Protein AF-A0A934YLB7-F1 (afdb_monomer_lite)

Structure (mmCIF, N/CA/C/O backbone):
data_AF-A0A934YLB7-F1
#
_entry.id   AF-A0A934YLB7-F1
#
loop_
_atom_site.group_PDB
_atom_site.id
_atom_site.type_symbol
_atom_site.label_atom_id
_atom_site.label_alt_id
_atom_site.label_comp_id
_atom_site.label_asym_id
_atom_site.label_entity_id
_atom_site.label_seq_id
_atom_site.pdbx_PDB_ins_code
_atom_site.Cartn_x
_atom_site.Cartn_y
_atom_site.Cartn_z
_atom_site.occupancy
_atom_site.B_iso_or_equiv
_atom_site.auth_seq_id
_atom_site.auth_comp_id
_atom_site.auth_asym_id
_atom_site.auth_atom_id
_atom_site.pdbx_PDB_model_num
ATOM 1 N N . MET A 1 1 ? 38.678 9.903 -62.972 1.00 43.53 1 MET A N 1
ATOM 2 C CA . MET A 1 1 ? 38.682 8.918 -61.870 1.00 43.53 1 MET A CA 1
ATOM 3 C C . MET A 1 1 ? 38.816 9.686 -60.566 1.00 43.53 1 MET A C 1
ATOM 5 O O . MET A 1 1 ? 39.900 10.161 -60.273 1.00 43.53 1 MET A O 1
ATOM 9 N N . ALA A 1 2 ? 37.714 9.892 -59.849 1.00 42.34 2 ALA A N 1
ATOM 10 C CA . ALA A 1 2 ? 37.714 10.476 -58.510 1.00 42.34 2 ALA A CA 1
ATOM 11 C C . ALA A 1 2 ? 36.811 9.589 -57.651 1.00 42.34 2 ALA A C 1
ATOM 13 O O . ALA A 1 2 ? 35.593 9.579 -57.817 1.00 42.34 2 ALA A O 1
ATOM 14 N N . THR A 1 3 ? 37.437 8.744 -56.841 1.00 44.97 3 THR A N 1
ATOM 15 C CA . THR A 1 3 ? 36.773 7.734 -56.019 1.00 44.97 3 THR A CA 1
ATOM 16 C C . THR A 1 3 ? 36.279 8.408 -54.740 1.00 44.97 3 THR A C 1
ATOM 18 O O . THR A 1 3 ? 37.077 8.753 -53.873 1.00 44.97 3 THR A O 1
ATOM 21 N N . LEU A 1 4 ? 34.970 8.640 -54.637 1.00 45.09 4 LEU A N 1
ATOM 22 C CA . LEU A 1 4 ? 34.316 9.091 -53.406 1.00 45.09 4 LEU A CA 1
ATOM 23 C C . LEU A 1 4 ? 34.231 7.905 -52.434 1.00 45.09 4 LEU A C 1
ATOM 25 O O . LEU A 1 4 ? 33.425 6.996 -52.616 1.00 45.09 4 LEU A O 1
ATOM 29 N N . LEU A 1 5 ? 35.088 7.909 -51.413 1.00 49.62 5 LEU A N 1
ATOM 30 C CA . LEU A 1 5 ? 35.002 7.006 -50.266 1.00 49.62 5 LEU A CA 1
ATOM 31 C C . LEU A 1 5 ? 33.815 7.436 -49.394 1.00 49.62 5 LEU A C 1
ATOM 33 O O . LEU A 1 5 ? 33.923 8.354 -48.584 1.00 49.62 5 LEU A O 1
ATOM 37 N N . ALA A 1 6 ? 32.671 6.777 -49.578 1.00 52.84 6 ALA A N 1
ATOM 38 C CA . ALA A 1 6 ? 31.547 6.850 -48.655 1.00 52.84 6 ALA A CA 1
ATOM 39 C C . ALA A 1 6 ? 31.930 6.119 -47.358 1.00 52.84 6 ALA A C 1
ATOM 41 O O . ALA A 1 6 ? 31.798 4.902 -47.244 1.00 52.84 6 ALA A O 1
ATOM 42 N N . 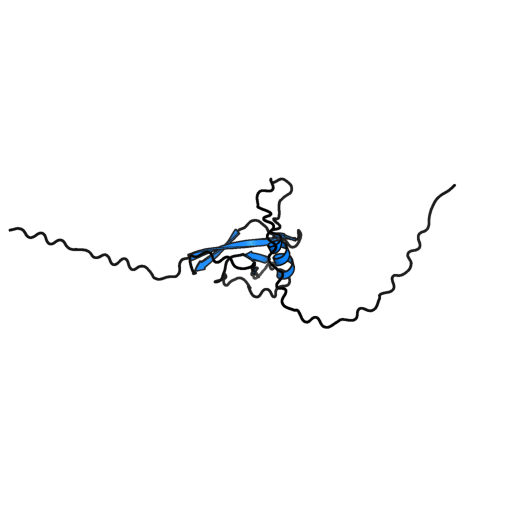GLY A 1 7 ? 32.466 6.866 -46.393 1.00 51.72 7 GLY A N 1
ATOM 43 C CA . GLY A 1 7 ? 32.673 6.383 -45.035 1.00 51.72 7 GLY A CA 1
ATOM 44 C C . GLY A 1 7 ? 31.323 6.161 -44.364 1.00 51.72 7 GLY A C 1
ATOM 45 O O . GLY A 1 7 ? 30.705 7.106 -43.882 1.00 51.72 7 GLY A O 1
ATOM 46 N N . ALA A 1 8 ? 30.860 4.913 -44.347 1.00 56.38 8 ALA A N 1
ATOM 47 C CA . ALA A 1 8 ? 29.766 4.490 -43.490 1.00 56.38 8 ALA A CA 1
ATOM 48 C C . ALA A 1 8 ? 30.239 4.593 -42.033 1.00 56.38 8 ALA A C 1
ATOM 50 O O . ALA A 1 8 ? 30.888 3.692 -41.504 1.00 56.38 8 ALA A O 1
ATOM 51 N N . LEU A 1 9 ? 29.948 5.723 -41.387 1.00 55.91 9 LEU A N 1
ATOM 52 C CA . LEU A 1 9 ? 29.940 5.824 -39.933 1.00 55.91 9 LEU A CA 1
ATOM 53 C C . LEU A 1 9 ? 28.772 4.966 -39.446 1.00 55.91 9 LEU A C 1
ATOM 55 O O . LEU A 1 9 ? 27.658 5.447 -39.253 1.00 55.91 9 LEU A O 1
ATOM 59 N N . SER A 1 10 ? 29.033 3.668 -39.304 1.00 54.69 10 SER A N 1
ATOM 60 C CA . SER A 1 10 ? 28.206 2.741 -38.545 1.00 54.69 10 SER A CA 1
ATOM 61 C C . SER A 1 10 ? 28.214 3.207 -37.092 1.00 54.69 10 SER A C 1
ATOM 63 O O . SER A 1 10 ? 29.018 2.757 -36.279 1.00 54.69 10 SER A O 1
ATOM 65 N N . GLY A 1 11 ? 27.355 4.178 -36.786 1.00 53.44 11 GLY A N 1
ATOM 66 C CA . GLY A 1 11 ? 27.019 4.551 -35.426 1.00 53.44 11 GLY A CA 1
ATOM 67 C C . GLY A 1 11 ? 26.346 3.353 -34.781 1.00 53.44 11 GLY A C 1
ATOM 68 O O . GLY A 1 11 ? 25.148 3.142 -34.946 1.00 53.44 11 GLY A O 1
ATOM 69 N N . ALA A 1 12 ? 27.129 2.540 -34.078 1.00 54.44 12 ALA A N 1
ATOM 70 C CA . ALA A 1 12 ? 26.594 1.634 -33.086 1.00 54.44 12 ALA A CA 1
ATOM 71 C C . ALA A 1 12 ? 25.976 2.514 -31.996 1.00 54.44 12 ALA A C 1
ATOM 73 O O . ALA A 1 12 ? 26.663 2.968 -31.081 1.00 54.44 12 ALA A O 1
ATOM 74 N N . PHE A 1 13 ? 24.684 2.813 -32.127 1.00 55.50 13 PHE A N 1
ATOM 75 C CA . PHE A 1 13 ? 23.885 3.208 -30.982 1.00 55.50 13 PHE A CA 1
ATOM 76 C C . PHE A 1 13 ? 23.927 2.009 -30.043 1.00 55.50 13 PHE A C 1
ATOM 78 O O . PHE A 1 13 ? 23.240 1.012 -30.258 1.00 55.50 13 PHE A O 1
ATOM 85 N N . VAL A 1 14 ? 24.822 2.066 -29.059 1.00 56.38 14 VAL A N 1
ATOM 86 C CA . VAL A 1 14 ? 24.779 1.189 -27.898 1.00 56.38 14 VAL A CA 1
ATOM 87 C C . VAL A 1 14 ? 23.422 1.458 -27.266 1.00 56.38 14 VAL A C 1
ATOM 89 O O . VAL A 1 14 ? 23.234 2.460 -26.581 1.00 56.38 14 VAL A O 1
ATOM 92 N N . ALA A 1 15 ? 22.442 0.613 -27.581 1.00 55.03 15 ALA A N 1
ATOM 93 C CA . ALA A 1 15 ? 21.241 0.514 -26.784 1.00 55.03 15 ALA A CA 1
ATOM 94 C C . ALA A 1 15 ? 21.735 0.086 -25.403 1.00 55.03 15 ALA A C 1
ATOM 96 O O . ALA A 1 15 ? 22.171 -1.052 -25.228 1.00 55.03 15 ALA A O 1
ATOM 97 N N . CYS A 1 16 ? 21.791 1.026 -24.459 1.00 58.75 16 CYS A N 1
ATOM 98 C CA . CYS A 1 16 ? 22.002 0.702 -23.060 1.00 58.75 16 CYS A CA 1
ATOM 99 C C . CYS A 1 16 ? 20.917 -0.312 -22.692 1.00 58.75 16 CYS A C 1
ATOM 101 O O . CYS A 1 16 ? 19.749 0.051 -22.607 1.00 58.75 16 CYS A O 1
ATOM 103 N N . GLY A 1 17 ? 21.292 -1.586 -22.562 1.00 59.81 17 GLY A N 1
ATOM 104 C CA . GLY A 1 17 ? 20.398 -2.680 -22.188 1.00 59.81 17 GLY A CA 1
ATOM 105 C C . GLY A 1 17 ? 20.043 -2.630 -20.706 1.00 59.81 17 GLY A C 1
ATOM 106 O O . GLY A 1 17 ? 20.252 -3.613 -20.008 1.00 59.81 17 GLY A O 1
ATOM 107 N N . GLY A 1 18 ? 19.611 -1.464 -20.225 1.00 64.44 18 GLY A N 1
ATOM 108 C CA . GLY A 1 18 ? 18.996 -1.317 -18.915 1.00 64.44 18 GLY A CA 1
ATOM 109 C C . GLY A 1 18 ? 17.508 -1.615 -19.020 1.00 64.44 18 GLY A C 1
ATOM 110 O O . GLY A 1 18 ? 16.885 -1.325 -20.048 1.00 64.44 18 GLY A O 1
ATOM 111 N N . ASP A 1 19 ? 16.948 -2.196 -17.967 1.00 74.12 19 ASP A N 1
ATOM 112 C CA . ASP A 1 19 ? 15.504 -2.274 -17.812 1.00 74.12 19 ASP A CA 1
ATOM 113 C C . ASP A 1 19 ? 14.906 -0.858 -17.889 1.00 74.12 19 ASP A C 1
ATOM 115 O O . ASP A 1 19 ? 15.515 0.110 -17.415 1.00 74.12 19 ASP A O 1
ATOM 119 N N . PRO A 1 20 ? 13.745 -0.685 -18.535 1.00 77.12 20 PRO A N 1
ATOM 120 C CA . PRO A 1 20 ? 13.137 0.628 -18.632 1.00 77.12 20 PRO A CA 1
ATOM 121 C C . PRO A 1 20 ? 12.738 1.147 -17.242 1.00 77.12 20 PRO A C 1
ATOM 123 O O . PRO A 1 20 ? 12.364 0.393 -16.350 1.00 77.12 20 PRO A O 1
ATOM 126 N N . ILE A 1 21 ? 12.813 2.462 -17.047 1.00 80.38 21 ILE A N 1
ATOM 127 C CA . ILE A 1 21 ? 12.339 3.107 -15.818 1.00 80.38 21 ILE A CA 1
ATOM 128 C C . ILE A 1 21 ? 10.875 3.506 -15.971 1.00 80.38 21 ILE A C 1
ATOM 130 O O . ILE A 1 21 ? 10.470 4.027 -17.014 1.00 80.38 21 ILE A O 1
ATOM 134 N N . TYR A 1 22 ? 10.078 3.305 -14.928 1.00 81.50 22 TYR A N 1
ATOM 135 C CA . TYR A 1 22 ? 8.685 3.736 -14.890 1.00 81.50 22 TYR A CA 1
ATOM 136 C C . TYR A 1 22 ? 8.339 4.387 -13.554 1.00 81.50 22 TYR A C 1
ATOM 138 O O . TYR A 1 22 ? 8.970 4.156 -12.524 1.00 81.50 22 TYR A O 1
ATOM 146 N N . THR A 1 23 ? 7.315 5.238 -13.572 1.00 86.31 23 THR A N 1
ATOM 147 C CA . THR A 1 23 ? 6.782 5.844 -12.353 1.00 86.31 23 THR A CA 1
ATOM 148 C C . THR A 1 23 ? 5.887 4.845 -11.635 1.00 86.31 23 THR A C 1
ATOM 150 O O . THR A 1 23 ? 4.850 4.439 -12.160 1.00 86.31 23 THR A O 1
ATOM 153 N N . TYR A 1 24 ? 6.260 4.485 -10.413 1.00 88.19 24 TYR A N 1
ATOM 154 C CA . TYR A 1 24 ? 5.451 3.647 -9.548 1.00 88.19 24 TYR A CA 1
ATOM 155 C C . TYR A 1 24 ? 4.357 4.494 -8.889 1.00 88.19 24 TYR A C 1
ATOM 157 O O . TYR A 1 24 ? 4.642 5.454 -8.173 1.00 88.19 24 TYR A O 1
ATOM 165 N N . GLN A 1 25 ? 3.094 4.153 -9.139 1.00 89.88 25 GLN A N 1
ATOM 166 C CA . GLN A 1 25 ? 1.922 4.882 -8.642 1.00 89.88 25 GLN A CA 1
ATO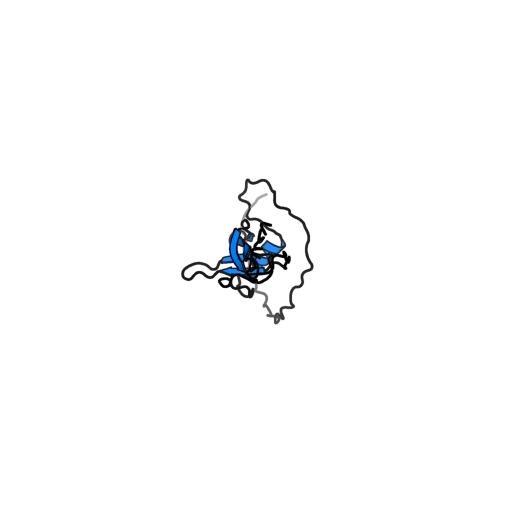M 167 C C . GLN A 1 25 ? 1.260 4.134 -7.478 1.00 89.88 25 GLN A C 1
ATOM 169 O O . GLN A 1 25 ? 1.224 2.902 -7.461 1.00 89.88 25 GLN A O 1
ATOM 174 N N . GLY A 1 26 ? 0.679 4.877 -6.537 1.00 91.62 26 GLY A N 1
ATOM 175 C CA . GLY A 1 26 ? -0.132 4.325 -5.454 1.00 91.62 26 GLY A CA 1
ATOM 176 C C . GLY A 1 26 ? -1.076 5.359 -4.848 1.00 91.62 26 GLY A C 1
ATOM 177 O O . GLY A 1 26 ? -0.909 6.562 -5.032 1.00 91.62 26 GLY A O 1
ATOM 178 N N . GLN A 1 27 ? -2.090 4.891 -4.129 1.00 94.06 27 GLN A N 1
ATOM 179 C CA . GLN A 1 27 ? -3.062 5.729 -3.430 1.00 94.06 27 GLN A CA 1
ATOM 180 C C . GLN A 1 27 ? -2.823 5.656 -1.929 1.00 94.06 27 GLN A C 1
ATOM 182 O O . GLN A 1 27 ? -2.749 4.563 -1.373 1.00 94.06 27 GLN A O 1
ATOM 187 N N . ARG A 1 28 ? -2.711 6.806 -1.263 1.00 94.62 28 ARG A N 1
ATOM 188 C CA . ARG A 1 28 ? -2.521 6.861 0.190 1.00 94.62 28 ARG A CA 1
ATOM 189 C C . ARG A 1 28 ? -3.805 6.460 0.910 1.00 94.62 28 ARG A C 1
ATOM 191 O O . ARG A 1 28 ? -4.868 6.952 0.556 1.00 94.62 28 ARG A O 1
ATOM 198 N N . PHE A 1 29 ? -3.707 5.607 1.920 1.00 94.69 29 PHE A N 1
ATOM 199 C CA . PHE A 1 29 ? -4.837 5.268 2.778 1.00 94.69 29 PHE A CA 1
ATOM 200 C C . PHE A 1 29 ? -5.021 6.315 3.881 1.00 94.69 29 PHE A C 1
ATOM 202 O O . PHE A 1 29 ? -4.074 6.628 4.607 1.00 94.69 29 PHE A O 1
ATOM 209 N N . ASP A 1 30 ? -6.244 6.826 4.011 1.00 92.50 30 ASP A N 1
ATOM 210 C CA . ASP A 1 30 ? -6.678 7.679 5.112 1.00 92.50 30 ASP A CA 1
ATOM 211 C C . ASP A 1 30 ? -7.400 6.820 6.170 1.00 92.50 30 ASP A C 1
ATOM 213 O O . ASP A 1 30 ? -8.549 6.418 5.961 1.00 92.50 30 ASP A O 1
ATOM 217 N N . PRO A 1 31 ? -6.769 6.543 7.326 1.00 89.06 31 PRO A N 1
ATOM 218 C CA . PRO A 1 31 ? -7.377 5.725 8.370 1.00 89.06 31 PRO A CA 1
ATOM 219 C C . PRO A 1 31 ? -8.534 6.418 9.099 1.00 89.06 31 PRO A C 1
ATOM 221 O O . PRO A 1 31 ? -9.333 5.727 9.725 1.00 89.06 31 PRO A O 1
ATOM 224 N N . ALA A 1 32 ? -8.635 7.751 9.054 1.00 89.25 32 ALA A N 1
ATOM 225 C CA . ALA A 1 32 ? -9.715 8.480 9.718 1.00 89.25 32 ALA A CA 1
ATOM 226 C C . ALA A 1 32 ? -11.037 8.342 8.954 1.00 89.25 32 ALA A C 1
ATOM 228 O O . ALA A 1 32 ? -12.096 8.239 9.568 1.00 89.25 32 ALA A O 1
ATOM 229 N N . ASN A 1 33 ? -10.956 8.314 7.623 1.00 87.12 33 ASN A N 1
ATOM 230 C CA . ASN A 1 33 ? -12.113 8.228 6.732 1.00 87.12 33 ASN A CA 1
ATOM 231 C C . ASN A 1 33 ? -12.288 6.839 6.095 1.00 87.12 33 ASN A C 1
ATOM 233 O O . ASN A 1 33 ? -13.305 6.580 5.457 1.00 87.12 33 ASN A O 1
ATOM 237 N N . GLY A 1 34 ? -11.315 5.938 6.264 1.00 89.50 34 GLY A N 1
ATOM 238 C CA . GLY A 1 34 ? -11.362 4.580 5.721 1.00 89.50 34 GLY A CA 1
ATOM 239 C C . GLY A 1 34 ? -11.319 4.525 4.192 1.00 89.50 34 GLY A C 1
ATOM 240 O O . GLY A 1 34 ? -11.826 3.571 3.614 1.00 89.50 34 GLY A O 1
ATOM 241 N N . CYS A 1 35 ? -10.731 5.530 3.541 1.00 92.25 35 CYS A N 1
ATOM 242 C CA . CYS A 1 35 ? -10.732 5.695 2.087 1.00 92.25 35 CYS A CA 1
ATOM 243 C C . CYS A 1 35 ? -9.312 5.850 1.524 1.00 92.25 35 CYS A C 1
ATOM 245 O O . CYS A 1 35 ? -8.331 6.015 2.252 1.00 92.25 35 CYS A O 1
ATOM 247 N N . LEU A 1 36 ? -9.201 5.784 0.203 1.00 91.50 36 LEU A N 1
ATOM 248 C CA . LEU A 1 36 ? -7.983 6.008 -0.556 1.00 91.50 36 LEU A CA 1
ATOM 249 C C . LEU A 1 36 ? -7.972 7.406 -1.165 1.00 91.50 36 LEU A C 1
ATOM 251 O O . LEU A 1 36 ? -8.881 7.817 -1.881 1.00 91.50 36 LEU A O 1
ATOM 255 N N . GLU A 1 37 ? -6.894 8.137 -0.941 1.00 90.69 37 GLU A N 1
ATOM 256 C CA . GLU A 1 37 ? -6.657 9.410 -1.603 1.00 90.69 37 GLU A CA 1
ATOM 257 C C . GLU A 1 37 ? -6.414 9.229 -3.108 1.00 90.69 37 GLU A C 1
ATOM 259 O O . GLU A 1 37 ? -6.352 8.120 -3.653 1.00 90.69 37 GLU A O 1
ATOM 264 N N . ARG A 1 38 ? -6.264 10.353 -3.812 1.00 89.31 38 ARG A N 1
ATOM 265 C CA . ARG A 1 38 ? -5.953 10.336 -5.241 1.00 89.31 38 ARG A CA 1
ATOM 266 C C . ARG A 1 38 ? -4.630 9.604 -5.517 1.00 89.31 38 ARG A C 1
ATOM 268 O O . ARG A 1 38 ? -3.707 9.703 -4.705 1.00 89.31 38 ARG A O 1
ATOM 275 N N . PRO A 1 39 ? -4.520 8.914 -6.668 1.00 89.44 39 PRO A N 1
ATOM 276 C CA . PRO A 1 39 ? -3.266 8.309 -7.097 1.00 89.44 39 PRO A CA 1
ATOM 277 C C . PRO A 1 39 ? -2.137 9.340 -7.136 1.00 89.44 39 PRO A C 1
ATOM 279 O O . PRO A 1 39 ? -2.309 10.442 -7.661 1.00 89.44 39 PRO A O 1
ATOM 282 N N . THR A 1 40 ? -0.988 8.970 -6.583 1.00 88.56 40 THR A N 1
ATOM 283 C CA . THR A 1 40 ? 0.237 9.765 -6.598 1.00 88.56 40 THR A CA 1
ATOM 284 C C . THR A 1 40 ? 1.418 8.907 -7.028 1.00 88.56 40 THR A C 1
ATOM 286 O O . THR A 1 40 ? 1.463 7.700 -6.772 1.00 88.56 40 THR A O 1
ATOM 289 N N . ALA A 1 41 ? 2.413 9.553 -7.634 1.00 88.56 41 ALA A N 1
ATOM 290 C CA . ALA A 1 41 ? 3.717 8.949 -7.843 1.00 88.56 41 ALA A CA 1
ATOM 291 C C . ALA A 1 41 ? 4.380 8.715 -6.479 1.00 88.56 41 ALA A C 1
ATOM 293 O O . ALA A 1 41 ? 4.476 9.642 -5.670 1.00 88.56 41 ALA A O 1
ATOM 294 N N . LEU A 1 42 ? 4.796 7.477 -6.227 1.00 88.56 42 LEU A N 1
ATOM 295 C CA . LEU A 1 42 ? 5.535 7.089 -5.030 1.00 88.56 42 LEU A CA 1
ATOM 296 C C . LEU A 1 42 ? 7.039 7.154 -5.269 1.00 88.56 42 LEU A C 1
ATOM 298 O O . LEU A 1 42 ? 7.743 7.698 -4.424 1.00 88.56 42 LEU A O 1
ATOM 302 N N . ASP A 1 43 ? 7.496 6.617 -6.403 1.00 87.62 43 ASP A N 1
ATOM 303 C CA . ASP A 1 43 ? 8.908 6.583 -6.789 1.00 87.62 43 ASP A CA 1
ATOM 304 C C . ASP A 1 43 ? 9.076 6.304 -8.299 1.00 87.62 43 ASP A C 1
ATOM 306 O O . ASP A 1 43 ? 8.099 6.038 -9.008 1.00 87.62 43 ASP A O 1
ATOM 310 N N . VAL A 1 44 ? 10.312 6.348 -8.797 1.00 87.62 44 VAL A N 1
ATOM 311 C CA . VAL A 1 44 ? 10.710 5.880 -10.130 1.00 87.62 44 VAL A CA 1
ATOM 312 C C . VAL A 1 44 ? 11.500 4.585 -9.976 1.00 87.62 44 VAL A C 1
ATOM 314 O O . VAL A 1 44 ? 12.556 4.574 -9.353 1.00 87.62 44 VAL A O 1
ATOM 317 N N . VAL A 1 45 ? 11.000 3.498 -10.562 1.00 85.69 45 VAL A N 1
ATOM 318 C CA . VAL A 1 45 ? 11.573 2.157 -10.401 1.00 85.69 45 VAL A CA 1
ATOM 319 C C . VAL A 1 45 ? 12.010 1.607 -11.760 1.00 85.69 45 VAL A C 1
ATOM 321 O O . VAL A 1 45 ? 11.370 1.855 -12.782 1.00 85.69 45 VAL A O 1
ATOM 324 N N . GLU A 1 46 ? 13.121 0.876 -11.774 1.00 84.44 46 GLU A N 1
ATOM 325 C CA . GLU A 1 46 ? 13.600 0.104 -12.925 1.00 84.44 46 GLU A CA 1
ATOM 326 C C . GLU A 1 46 ? 12.816 -1.205 -13.034 1.00 84.44 46 GLU A C 1
ATOM 328 O O . GLU A 1 46 ? 12.771 -1.967 -12.074 1.00 84.44 46 GLU A O 1
ATOM 333 N N . GLY A 1 47 ? 12.213 -1.507 -14.182 1.00 74.25 47 GLY A N 1
ATOM 334 C CA . GLY A 1 47 ? 11.530 -2.782 -14.390 1.00 74.25 47 GLY A CA 1
ATOM 335 C C . GLY A 1 47 ? 10.825 -2.877 -15.743 1.00 74.25 47 GLY A C 1
ATOM 336 O O . GLY A 1 47 ? 10.924 -1.973 -16.564 1.00 74.25 47 GLY A O 1
ATOM 337 N N . PRO A 1 48 ? 10.127 -3.983 -16.033 1.00 70.00 48 PRO A N 1
ATOM 338 C CA . PRO A 1 48 ? 9.550 -4.210 -17.356 1.00 70.00 48 PRO A CA 1
ATOM 339 C C . PRO A 1 48 ? 8.497 -3.144 -17.715 1.00 70.00 48 PRO A C 1
ATOM 341 O O . PRO A 1 48 ? 7.669 -2.774 -16.890 1.00 70.00 48 PRO A O 1
ATOM 344 N N . THR A 1 49 ? 8.486 -2.688 -18.973 1.00 63.59 49 THR A N 1
ATOM 345 C CA . THR A 1 49 ? 7.531 -1.687 -19.503 1.00 63.59 49 THR A CA 1
ATOM 346 C C . THR A 1 49 ? 6.103 -2.192 -19.653 1.00 63.59 49 THR A C 1
ATOM 348 O O . THR A 1 49 ? 5.204 -1.406 -19.949 1.00 63.59 49 THR A O 1
ATOM 351 N N . GLU A 1 50 ? 5.882 -3.496 -19.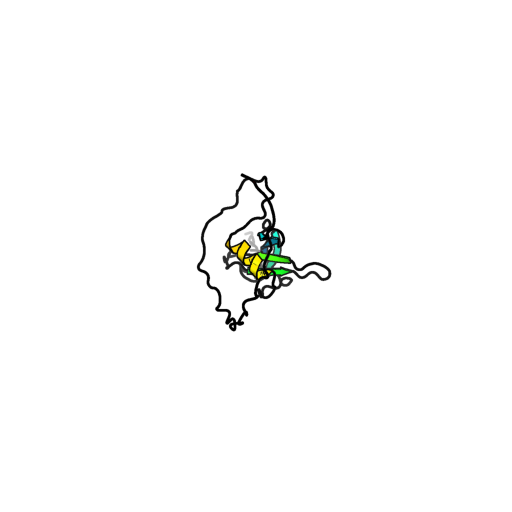518 1.00 63.72 50 GLU A N 1
ATOM 352 C CA . GLU A 1 50 ? 4.555 -4.069 -19.672 1.00 63.72 50 GLU A CA 1
ATOM 353 C C . GLU A 1 50 ? 3.763 -3.866 -18.378 1.00 63.72 50 GLU A C 1
ATOM 355 O O . GLU A 1 50 ? 4.201 -4.341 -17.324 1.00 63.72 50 GLU A O 1
ATOM 360 N N . PRO A 1 51 ? 2.598 -3.194 -18.427 1.00 58.41 51 PRO A N 1
ATOM 361 C CA . PRO A 1 51 ? 1.732 -3.089 -17.270 1.00 58.41 51 PRO A CA 1
ATOM 362 C C . PRO A 1 51 ? 1.248 -4.494 -16.928 1.00 58.41 51 PRO A C 1
ATOM 364 O O . PRO A 1 51 ? 0.385 -5.068 -17.589 1.00 58.41 51 PRO A O 1
ATOM 367 N N . ARG A 1 52 ? 1.844 -5.074 -15.895 1.00 65.75 52 ARG A N 1
ATOM 368 C CA . ARG A 1 52 ? 1.302 -6.260 -15.256 1.00 65.75 52 ARG A CA 1
ATOM 369 C C . ARG A 1 52 ? 0.331 -5.738 -14.204 1.00 65.75 52 ARG A C 1
ATOM 371 O O . ARG A 1 52 ? 0.751 -5.132 -13.220 1.00 65.75 52 ARG A O 1
ATOM 378 N N . GLU A 1 53 ? -0.962 -5.888 -14.468 1.00 72.19 53 GLU A N 1
ATOM 379 C CA . GLU A 1 53 ? -1.992 -5.654 -13.459 1.00 72.19 53 GLU A CA 1
ATOM 380 C C . GLU A 1 53 ? -1.828 -6.728 -12.385 1.00 72.19 53 GLU A C 1
ATOM 382 O O . GLU A 1 53 ? -2.059 -7.915 -12.619 1.00 72.19 53 GLU A O 1
ATOM 387 N N . CYS A 1 54 ? -1.348 -6.308 -11.219 1.00 83.69 54 CYS A N 1
ATOM 388 C CA . CYS A 1 54 ? -1.241 -7.161 -10.050 1.00 83.69 54 CYS A CA 1
ATOM 389 C C . CYS A 1 54 ? -2.469 -6.961 -9.150 1.00 83.69 54 CYS A C 1
ATOM 391 O O . CYS A 1 54 ? -3.103 -5.899 -9.180 1.00 83.69 54 CYS A O 1
ATOM 393 N N . PRO A 1 55 ? -2.791 -7.950 -8.296 1.00 85.75 55 PRO A N 1
ATOM 394 C CA . PRO A 1 55 ? -3.689 -7.722 -7.174 1.00 85.75 55 PRO A CA 1
ATOM 395 C C . PRO A 1 55 ? -3.227 -6.521 -6.345 1.00 85.75 55 PRO A C 1
ATOM 397 O O . PRO A 1 55 ? -2.034 -6.207 -6.301 1.00 85.75 55 PRO A O 1
ATOM 400 N N . ALA A 1 56 ? -4.176 -5.868 -5.675 1.00 89.75 56 ALA A N 1
ATOM 401 C CA . ALA A 1 56 ? -3.871 -4.750 -4.795 1.00 89.75 56 ALA A CA 1
ATOM 402 C C . ALA A 1 56 ? -2.813 -5.163 -3.761 1.00 89.75 56 ALA A C 1
ATOM 404 O O . ALA A 1 56 ? -2.994 -6.151 -3.048 1.00 89.75 56 ALA A O 1
ATOM 405 N N . ILE A 1 57 ? -1.733 -4.392 -3.663 1.00 92.44 57 ILE A N 1
ATOM 406 C CA . ILE A 1 57 ? -0.708 -4.564 -2.639 1.00 92.44 57 ILE A CA 1
ATOM 407 C C . ILE A 1 57 ? -0.685 -3.366 -1.698 1.00 92.44 57 ILE A C 1
ATOM 409 O O . ILE A 1 57 ? -0.840 -2.219 -2.123 1.00 92.44 57 ILE A O 1
ATOM 413 N N . CYS A 1 58 ? -0.474 -3.651 -0.415 1.00 95.44 58 CYS A N 1
ATOM 414 C CA . CYS A 1 58 ? -0.216 -2.649 0.605 1.00 95.44 58 CYS A CA 1
ATOM 415 C C . CYS A 1 58 ? 1.285 -2.369 0.701 1.00 95.44 58 CYS A C 1
ATOM 417 O O . CYS A 1 58 ? 2.074 -3.276 0.958 1.00 95.44 58 CYS A O 1
ATOM 419 N N . LEU A 1 59 ? 1.654 -1.105 0.526 1.00 94.94 59 LEU A N 1
ATOM 420 C CA . LEU A 1 59 ? 3.004 -0.588 0.698 1.00 94.94 59 LEU A CA 1
ATOM 421 C C . LEU A 1 59 ? 3.024 0.365 1.891 1.00 94.94 59 LEU A C 1
ATOM 423 O O . LEU A 1 59 ? 2.321 1.376 1.883 1.00 94.94 59 LEU A O 1
ATOM 427 N N . VAL A 1 60 ? 3.839 0.088 2.906 1.00 96.00 60 VAL A N 1
ATOM 428 C CA . VAL A 1 60 ? 3.934 0.942 4.097 1.00 96.00 60 VAL A CA 1
ATOM 429 C C . VAL A 1 60 ? 5.245 1.703 4.118 1.00 96.00 60 VAL A C 1
ATOM 431 O O . VAL A 1 60 ? 6.326 1.122 4.149 1.00 96.00 60 VAL A O 1
ATOM 434 N N . ARG A 1 61 ? 5.148 3.033 4.158 1.00 94.50 61 ARG A N 1
ATOM 435 C CA . ARG A 1 61 ? 6.295 3.913 4.388 1.00 94.50 61 ARG A CA 1
ATOM 436 C C . ARG A 1 61 ? 6.386 4.241 5.873 1.00 94.50 61 ARG A C 1
ATOM 438 O O . ARG A 1 61 ? 5.431 4.760 6.454 1.00 94.50 61 ARG A O 1
ATOM 445 N N . THR A 1 62 ? 7.555 4.000 6.463 1.00 92.62 62 THR A N 1
ATOM 446 C CA . THR A 1 62 ? 7.861 4.352 7.859 1.00 92.62 62 THR A CA 1
ATOM 447 C C . THR A 1 62 ? 8.959 5.419 7.890 1.00 92.62 62 THR A C 1
ATOM 449 O O . THR A 1 62 ? 10.141 5.078 7.864 1.00 92.62 62 THR A O 1
ATOM 452 N N . PRO A 1 63 ? 8.613 6.718 7.893 1.00 88.25 63 PRO A N 1
ATOM 453 C CA . PRO A 1 63 ? 9.610 7.781 7.978 1.00 88.25 63 PRO A CA 1
ATOM 454 C C . PRO A 1 63 ? 10.290 7.789 9.355 1.00 88.25 63 PRO A C 1
ATOM 456 O O . PRO A 1 63 ? 9.674 7.455 10.363 1.00 88.25 63 PRO A O 1
ATOM 459 N N . ALA A 1 64 ? 11.545 8.247 9.418 1.00 88.25 64 ALA A N 1
ATOM 460 C CA . ALA A 1 64 ? 12.335 8.249 10.655 1.00 88.25 64 ALA A CA 1
ATOM 461 C C . ALA A 1 64 ? 11.699 9.048 11.814 1.00 88.25 64 ALA A C 1
ATOM 463 O O . ALA A 1 64 ? 11.930 8.726 12.973 1.00 88.25 64 ALA A O 1
ATOM 464 N N . ASN A 1 65 ? 10.908 10.083 11.509 1.00 84.69 65 ASN A N 1
ATOM 465 C CA . ASN A 1 65 ? 10.288 10.974 12.497 1.00 84.69 65 ASN A CA 1
ATOM 466 C C . ASN A 1 65 ? 8.818 11.281 12.160 1.00 84.69 65 ASN A C 1
ATOM 468 O O . ASN A 1 65 ? 8.394 12.434 12.213 1.00 84.69 65 ASN A O 1
ATOM 472 N N . GLY A 1 66 ? 8.034 10.280 11.758 1.00 84.62 66 GLY A N 1
ATOM 473 C CA . GLY A 1 66 ? 6.633 10.506 11.399 1.00 84.62 66 GLY A CA 1
ATOM 474 C C . GLY A 1 66 ? 5.753 9.263 11.504 1.00 84.62 66 GLY A C 1
ATOM 475 O O . GLY A 1 66 ? 6.248 8.173 11.796 1.00 84.62 66 GLY A O 1
ATOM 476 N N . PRO A 1 67 ? 4.438 9.420 11.280 1.00 87.69 67 PRO A N 1
ATOM 477 C CA . PRO A 1 67 ? 3.510 8.302 11.290 1.00 87.69 67 PRO A CA 1
ATOM 478 C C . PRO A 1 67 ? 3.768 7.368 10.105 1.00 87.69 67 PRO A C 1
ATOM 480 O O . PRO A 1 67 ? 4.146 7.800 9.011 1.00 87.69 67 PRO A O 1
ATOM 483 N N . ARG A 1 68 ? 3.511 6.076 10.319 1.00 91.00 68 ARG A N 1
ATOM 484 C CA . ARG A 1 68 ? 3.467 5.103 9.227 1.00 91.00 68 ARG A CA 1
ATOM 485 C C . ARG A 1 68 ? 2.312 5.441 8.306 1.00 91.00 68 ARG A C 1
ATOM 487 O O . ARG A 1 68 ? 1.233 5.804 8.766 1.00 91.00 68 ARG A O 1
ATOM 494 N N . THR A 1 69 ? 2.553 5.328 7.011 1.00 93.06 69 THR A N 1
ATOM 495 C CA . THR A 1 69 ? 1.547 5.618 5.995 1.00 93.06 69 THR A CA 1
ATOM 496 C C . THR A 1 69 ? 1.436 4.424 5.066 1.00 93.06 69 THR A C 1
ATOM 498 O O . THR A 1 69 ? 2.443 4.009 4.492 1.00 93.06 69 THR A O 1
ATOM 501 N N . ALA A 1 70 ? 0.228 3.886 4.921 1.00 95.25 70 ALA A N 1
ATOM 502 C CA . ALA A 1 70 ? -0.057 2.816 3.977 1.00 95.25 70 ALA A CA 1
ATOM 503 C C . ALA A 1 70 ? -0.496 3.386 2.626 1.00 95.25 70 ALA A C 1
ATOM 505 O O . ALA A 1 70 ? -1.197 4.398 2.556 1.00 95.25 70 ALA A O 1
ATOM 506 N N . TYR A 1 71 ? -0.091 2.710 1.561 1.00 95.06 71 TYR A N 1
ATOM 507 C CA . TYR A 1 71 ? -0.455 3.009 0.187 1.00 95.06 71 TYR A CA 1
ATOM 508 C C . TYR A 1 71 ? -0.948 1.737 -0.489 1.00 95.06 71 TYR A C 1
ATOM 510 O O . TYR A 1 71 ? -0.358 0.675 -0.304 1.00 95.06 71 TYR A O 1
ATOM 518 N N . ILE A 1 72 ? -1.999 1.846 -1.294 1.00 94.69 72 ILE A N 1
ATOM 519 C CA . ILE A 1 72 ? -2.474 0.761 -2.147 1.00 94.69 72 ILE A CA 1
ATOM 520 C C . ILE A 1 72 ? -1.995 0.990 -3.573 1.00 94.69 72 ILE A C 1
ATOM 522 O O . ILE A 1 72 ? -2.218 2.055 -4.152 1.00 94.69 72 ILE A O 1
ATOM 526 N N . ALA A 1 73 ? -1.349 -0.021 -4.142 1.00 91.56 73 ALA A N 1
ATOM 527 C CA . ALA A 1 73 ? -0.911 -0.034 -5.530 1.00 91.56 73 ALA A CA 1
ATOM 528 C C . ALA A 1 73 ? -1.420 -1.291 -6.242 1.00 91.56 73 ALA A C 1
ATOM 530 O O . ALA A 1 73 ? -1.626 -2.327 -5.618 1.00 91.56 73 ALA A O 1
ATOM 531 N N . PHE A 1 74 ? -1.599 -1.195 -7.557 1.00 88.12 74 PHE A N 1
ATOM 532 C CA . PHE A 1 74 ? -2.002 -2.309 -8.433 1.00 88.12 74 PHE A CA 1
ATOM 533 C C . PHE A 1 74 ? -0.888 -2.674 -9.427 1.00 88.12 74 PHE A C 1
ATOM 535 O O . PHE A 1 74 ? -1.088 -3.422 -10.381 1.00 88.12 74 PHE A O 1
ATOM 542 N N . THR A 1 75 ? 0.296 -2.105 -9.204 1.00 84.56 75 THR A N 1
ATOM 543 C CA . THR A 1 75 ? 1.484 -2.284 -10.029 1.00 84.56 75 THR A CA 1
ATOM 544 C C . THR A 1 75 ? 2.270 -3.483 -9.520 1.00 84.56 75 THR A C 1
ATOM 546 O O . THR A 1 75 ? 2.410 -3.680 -8.313 1.00 84.56 75 THR A O 1
ATOM 549 N N . CYS A 1 76 ? 2.784 -4.297 -10.433 1.00 83.94 76 CYS A N 1
ATOM 550 C CA . CYS A 1 76 ? 3.628 -5.428 -10.076 1.00 83.94 76 CYS A CA 1
ATOM 551 C C . CYS A 1 76 ? 5.039 -5.011 -9.613 1.00 83.94 76 CYS A C 1
ATOM 553 O O . CYS A 1 76 ? 5.447 -3.866 -9.833 1.00 83.94 76 CYS A O 1
ATOM 555 N N . PRO A 1 77 ? 5.794 -5.939 -8.986 1.00 83.19 77 PRO A N 1
ATOM 556 C CA . PRO A 1 77 ? 7.193 -5.714 -8.658 1.00 83.19 77 PRO A CA 1
ATOM 557 C C . PRO A 1 77 ? 8.018 -5.374 -9.912 1.00 83.19 77 PRO A C 1
ATOM 559 O O . PRO A 1 77 ? 7.679 -5.841 -11.004 1.00 83.19 77 PRO A O 1
ATOM 562 N N . PRO A 1 78 ? 9.151 -4.673 -9.755 1.00 85.25 78 PRO A N 1
ATOM 563 C CA . PRO A 1 78 ? 9.789 -4.331 -8.480 1.00 85.25 78 PRO A CA 1
ATOM 564 C C . PRO A 1 78 ? 9.095 -3.194 -7.715 1.00 85.25 78 PRO A C 1
ATOM 566 O O . PRO A 1 78 ? 8.581 -2.238 -8.289 1.00 85.25 78 PRO A O 1
ATOM 569 N N . TYR A 1 79 ? 9.059 -3.336 -6.388 1.00 87.06 79 TYR A N 1
ATOM 570 C CA . TYR A 1 79 ? 8.498 -2.334 -5.483 1.00 87.06 79 TYR A CA 1
ATOM 571 C C . TYR A 1 79 ? 9.575 -1.338 -5.057 1.00 87.06 79 TYR A C 1
ATOM 573 O O . TYR A 1 79 ? 10.744 -1.727 -4.964 1.00 87.06 79 TYR A O 1
ATOM 581 N N . PRO A 1 80 ? 9.211 -0.082 -4.751 1.00 88.19 80 PRO A N 1
ATOM 582 C CA . PRO A 1 80 ? 10.201 0.875 -4.296 1.00 88.19 80 PRO A CA 1
ATOM 583 C C . PRO A 1 80 ? 10.793 0.433 -2.940 1.00 88.19 80 PRO A C 1
ATOM 585 O O . PRO A 1 80 ? 10.044 0.053 -2.035 1.00 88.19 80 PRO A O 1
ATOM 588 N N . PRO A 1 81 ? 12.127 0.470 -2.773 1.00 87.75 81 PRO A N 1
ATOM 589 C CA . PRO A 1 81 ? 12.841 -0.207 -1.678 1.00 87.75 81 PRO A CA 1
ATOM 590 C C . PRO A 1 81 ? 12.605 0.404 -0.290 1.00 87.75 81 PRO A C 1
ATOM 592 O O . PRO A 1 81 ? 12.918 -0.190 0.736 1.00 87.75 81 PRO A O 1
ATOM 595 N N . GLU A 1 82 ? 12.076 1.617 -0.256 1.00 89.19 82 GLU A N 1
ATOM 596 C CA . GLU A 1 82 ? 11.744 2.382 0.946 1.00 89.19 82 GLU A CA 1
ATOM 597 C C . GLU A 1 82 ? 10.377 2.028 1.557 1.00 89.19 82 GLU A C 1
ATOM 599 O O . GLU A 1 82 ? 10.018 2.559 2.614 1.00 89.19 82 GLU A O 1
ATOM 604 N N . PHE A 1 83 ? 9.606 1.166 0.890 1.00 92.19 83 PHE A N 1
ATOM 605 C CA . PHE A 1 83 ? 8.315 0.687 1.366 1.00 92.19 83 PHE A CA 1
ATOM 606 C C . PHE A 1 83 ? 8.406 -0.766 1.820 1.00 92.19 83 PHE A C 1
ATOM 608 O O . PHE A 1 83 ? 9.011 -1.614 1.166 1.00 92.19 83 PHE A O 1
ATOM 615 N N . ASP A 1 84 ? 7.723 -1.069 2.918 1.00 91.25 84 ASP A N 1
ATOM 616 C CA . ASP A 1 84 ? 7.438 -2.441 3.311 1.00 91.25 84 ASP A CA 1
ATOM 617 C C . ASP A 1 84 ? 6.260 -2.969 2.482 1.00 91.25 84 ASP A C 1
ATOM 619 O O . ASP A 1 84 ? 5.157 -2.424 2.548 1.00 91.25 84 ASP A O 1
ATOM 623 N N . ALA A 1 85 ? 6.505 -4.018 1.697 1.00 92.06 85 ALA A N 1
ATOM 624 C CA . ALA A 1 85 ? 5.508 -4.695 0.865 1.00 92.06 85 ALA A CA 1
ATOM 625 C C . ALA A 1 85 ? 5.075 -6.058 1.442 1.00 92.06 85 ALA A C 1
ATOM 627 O O . ALA A 1 85 ? 4.474 -6.868 0.740 1.00 92.06 85 ALA A O 1
ATOM 628 N N . THR A 1 86 ? 5.411 -6.358 2.703 1.00 90.00 86 THR A N 1
ATOM 629 C CA . THR A 1 86 ? 5.132 -7.666 3.326 1.00 90.00 86 THR A CA 1
ATOM 630 C C . THR A 1 86 ? 3.656 -7.851 3.675 1.00 90.00 86 THR A C 1
ATOM 632 O O . THR A 1 86 ? 3.210 -8.978 3.879 1.00 90.00 86 THR A O 1
ATOM 635 N N . GLY A 1 87 ? 2.900 -6.751 3.774 1.00 87.75 87 GLY A N 1
ATOM 636 C CA . GLY A 1 87 ? 1.487 -6.757 4.159 1.00 87.75 87 GLY A CA 1
ATOM 637 C C . GLY A 1 87 ? 1.238 -7.031 5.647 1.00 87.75 87 GLY A C 1
ATOM 638 O O . GLY A 1 87 ? 0.089 -7.201 6.044 1.00 87.75 87 GLY A O 1
ATOM 639 N N . THR A 1 88 ? 2.288 -7.081 6.472 1.00 90.69 88 THR A N 1
ATOM 640 C CA . THR A 1 88 ? 2.186 -7.419 7.904 1.00 90.69 88 THR A CA 1
ATOM 641 C C . THR A 1 88 ? 1.800 -6.238 8.796 1.00 90.69 88 THR A C 1
ATOM 643 O O . THR A 1 88 ? 1.410 -6.439 9.947 1.00 90.69 88 THR A O 1
ATOM 646 N N . ASP A 1 89 ? 1.897 -5.006 8.293 1.00 92.88 89 ASP A N 1
ATOM 647 C CA . ASP A 1 89 ? 1.551 -3.817 9.068 1.00 92.88 89 ASP A CA 1
ATOM 648 C C . ASP A 1 89 ? 0.027 -3.742 9.307 1.00 92.88 89 ASP A C 1
ATOM 650 O O . ASP A 1 89 ? -0.759 -3.983 8.384 1.00 92.88 89 ASP A O 1
ATOM 654 N N . PRO A 1 90 ? -0.428 -3.379 10.520 1.00 92.31 90 PRO A N 1
ATOM 655 C CA . PRO A 1 90 ? -1.852 -3.317 10.849 1.00 92.31 90 PRO A CA 1
ATOM 656 C C . PRO A 1 90 ? -2.654 -2.325 9.992 1.00 92.31 90 PRO A C 1
ATOM 658 O O . PRO A 1 90 ? -3.874 -2.459 9.907 1.00 92.31 90 PRO A O 1
ATOM 661 N N . LEU A 1 91 ? -2.008 -1.354 9.334 1.00 92.81 91 LEU A N 1
ATOM 662 C CA . LEU A 1 91 ? -2.676 -0.455 8.389 1.00 92.81 91 LEU A CA 1
ATOM 663 C C . LEU A 1 91 ? -3.103 -1.164 7.095 1.00 92.81 91 LEU A C 1
ATOM 665 O O . LEU A 1 91 ? -3.986 -0.669 6.396 1.00 92.81 91 LEU A O 1
ATOM 669 N N . CYS A 1 92 ? -2.513 -2.315 6.768 1.00 95.12 92 CYS A N 1
ATOM 670 C CA . CYS A 1 92 ? -2.752 -2.981 5.494 1.00 95.12 92 CYS A CA 1
ATOM 671 C C . CYS A 1 92 ? -4.132 -3.621 5.385 1.00 95.12 92 CYS A C 1
ATOM 673 O O . CYS A 1 92 ? -4.745 -3.529 4.325 1.00 95.12 92 CYS A O 1
ATOM 675 N N . ALA A 1 93 ? -4.654 -4.221 6.456 1.00 94.12 93 ALA A N 1
ATOM 676 C CA . ALA A 1 93 ? -5.983 -4.829 6.429 1.00 94.12 93 ALA A CA 1
ATOM 677 C C . ALA A 1 93 ? -7.091 -3.821 6.046 1.00 94.12 93 ALA A C 1
ATOM 679 O O . ALA A 1 93 ? -7.792 -4.067 5.061 1.00 94.12 93 ALA A O 1
ATOM 680 N N . PRO A 1 94 ? -7.246 -2.667 6.730 1.00 93.25 94 PRO A N 1
ATOM 681 C CA . PRO A 1 94 ? -8.258 -1.689 6.339 1.00 93.25 94 PRO A CA 1
ATOM 682 C C . PRO A 1 94 ? -7.940 -1.010 4.996 1.00 93.25 94 PRO A C 1
ATOM 684 O O . PRO A 1 94 ? -8.858 -0.767 4.213 1.00 93.25 94 PRO A O 1
ATOM 687 N N . ALA A 1 95 ? -6.661 -0.778 4.674 1.00 93.00 95 ALA A N 1
ATOM 688 C CA . ALA A 1 95 ? -6.272 -0.195 3.391 1.00 93.00 95 ALA A CA 1
ATOM 689 C C . ALA A 1 95 ? -6.645 -1.091 2.200 1.00 93.00 95 ALA A C 1
ATOM 691 O O . ALA A 1 95 ? -7.158 -0.603 1.195 1.00 93.00 95 ALA A O 1
ATOM 692 N N . LEU A 1 96 ? -6.431 -2.406 2.308 1.00 93.19 96 LEU A N 1
ATOM 693 C CA . LEU A 1 96 ? -6.782 -3.364 1.258 1.00 93.19 96 LEU A CA 1
ATOM 694 C C . LEU A 1 96 ? -8.297 -3.476 1.075 1.00 93.19 96 LEU A C 1
ATOM 696 O O . LEU A 1 96 ? -8.756 -3.600 -0.058 1.00 93.19 96 LEU A O 1
ATOM 700 N N . VAL A 1 97 ? -9.079 -3.371 2.154 1.00 92.75 97 VAL A N 1
ATOM 701 C CA . VAL A 1 97 ? -10.547 -3.310 2.064 1.00 92.75 97 VAL A CA 1
ATOM 702 C C . VAL A 1 97 ? -10.994 -2.069 1.287 1.00 92.75 97 VAL A C 1
ATOM 704 O O . VAL A 1 97 ? -11.809 -2.198 0.374 1.00 92.75 97 VAL A O 1
ATOM 707 N N . ALA A 1 98 ? -10.434 -0.894 1.590 1.00 89.88 98 ALA A N 1
ATOM 708 C CA . ALA A 1 98 ? -10.718 0.336 0.845 1.00 89.88 98 ALA A CA 1
ATOM 709 C C . ALA A 1 98 ? -10.287 0.222 -0.632 1.00 89.88 98 ALA A C 1
ATOM 711 O O . ALA A 1 98 ? -11.013 0.622 -1.541 1.00 89.88 98 ALA A O 1
ATOM 712 N N . GLY A 1 99 ? -9.133 -0.405 -0.888 1.00 89.38 99 GLY A N 1
ATOM 713 C CA . GLY A 1 99 ? -8.636 -0.689 -2.236 1.00 89.38 99 GLY A CA 1
ATOM 714 C C . GLY A 1 99 ? -9.518 -1.634 -3.042 1.00 89.38 99 GLY A C 1
ATOM 715 O O . GLY A 1 99 ? -9.751 -1.379 -4.223 1.00 89.38 99 GLY A O 1
ATOM 716 N N . ALA A 1 100 ? -10.054 -2.680 -2.413 1.00 89.69 100 ALA A N 1
ATOM 717 C CA . ALA A 1 100 ? -10.968 -3.622 -3.053 1.00 89.69 100 ALA A CA 1
ATOM 718 C C . ALA A 1 100 ? -12.290 -2.958 -3.462 1.00 89.69 100 ALA A C 1
ATOM 720 O O . ALA A 1 100 ? -12.865 -3.304 -4.490 1.00 89.69 100 ALA A O 1
ATOM 721 N N . ARG A 1 101 ? -12.753 -1.981 -2.677 1.00 86.88 101 ARG A N 1
ATOM 722 C CA . ARG A 1 101 ? -13.957 -1.195 -2.973 1.00 86.88 101 ARG A CA 1
ATOM 723 C C . ARG A 1 101 ? -13.705 -0.039 -3.944 1.00 86.88 101 ARG A C 1
ATOM 725 O O . ARG A 1 101 ? -14.662 0.484 -4.501 1.00 86.88 101 ARG A O 1
ATOM 732 N N . ARG A 1 102 ? -12.433 0.325 -4.169 1.00 84.31 102 ARG A N 1
ATOM 733 C CA . ARG A 1 102 ? -12.013 1.549 -4.878 1.00 84.31 102 ARG A CA 1
ATOM 734 C C . ARG A 1 102 ? -12.570 2.816 -4.213 1.00 84.31 102 ARG A C 1
ATOM 736 O O . ARG A 1 102 ? -12.898 3.785 -4.893 1.00 84.31 102 ARG A O 1
ATOM 743 N N . ASP A 1 103 ? -12.641 2.818 -2.882 1.00 81.94 103 ASP A N 1
ATOM 744 C CA . ASP A 1 103 ? -13.221 3.916 -2.105 1.00 81.94 103 ASP A CA 1
ATOM 745 C C . ASP A 1 103 ? -12.314 5.149 -2.159 1.00 81.94 103 ASP A C 1
ATOM 747 O O . ASP A 1 103 ? -11.320 5.233 -1.443 1.00 81.94 103 ASP A O 1
ATOM 751 N N . GLY A 1 104 ? -12.632 6.113 -3.021 1.00 85.19 104 GLY A N 1
ATOM 752 C CA . GLY A 1 104 ? -11.921 7.386 -3.093 1.00 85.19 104 GLY A CA 1
ATOM 753 C C . GLY A 1 104 ? -12.306 8.327 -1.949 1.00 85.19 104 GLY A C 1
ATOM 754 O O . GLY A 1 104 ? -13.488 8.497 -1.658 1.00 85.19 104 GLY A O 1
ATOM 755 N N . CYS A 1 105 ? -11.333 9.005 -1.339 1.00 85.00 105 CYS A N 1
ATOM 756 C CA . CYS A 1 105 ? -11.585 10.121 -0.430 1.00 85.00 105 CYS A CA 1
ATOM 757 C C . CYS A 1 105 ? -12.083 11.324 -1.239 1.00 85.00 105 CYS A C 1
ATOM 759 O O . CYS A 1 105 ? -11.296 12.169 -1.678 1.00 85.00 105 CYS A O 1
ATOM 761 N N . VAL A 1 106 ? -13.390 11.382 -1.495 1.00 76.25 106 VAL A N 1
ATOM 762 C CA . VAL A 1 106 ? -14.013 12.524 -2.164 1.00 76.25 106 VAL A CA 1
ATOM 763 C C . VAL A 1 106 ? -14.294 13.590 -1.103 1.00 76.25 106 VAL A C 1
ATOM 765 O O . VAL A 1 106 ? -15.046 13.318 -0.169 1.00 76.25 106 VAL A O 1
ATOM 768 N N . PRO A 1 107 ? -13.725 14.806 -1.197 1.00 62.75 107 PRO A N 1
ATOM 769 C CA . PRO A 1 107 ? -14.260 15.918 -0.430 1.00 62.75 107 PRO A CA 1
ATOM 770 C C . PRO A 1 107 ? -15.672 16.182 -0.960 1.00 62.75 107 PRO A C 1
ATOM 772 O O . PRO A 1 107 ? -15.832 16.432 -2.154 1.00 62.75 107 PRO A O 1
ATOM 775 N N . GLU A 1 108 ? -16.675 16.065 -0.089 1.00 56.69 108 GLU A N 1
ATOM 776 C CA . GLU A 1 108 ? -18.089 16.384 -0.333 1.00 56.69 108 GLU A CA 1
ATOM 777 C C . GLU A 1 108 ? -18.216 17.614 -1.263 1.00 56.69 108 GLU A C 1
ATOM 779 O O . GLU A 1 108 ? -18.036 18.751 -0.828 1.00 56.69 108 GLU A O 1
ATOM 784 N N . GLY A 1 109 ? -18.436 17.401 -2.570 1.00 47.94 109 GLY A N 1
ATOM 785 C CA . GLY A 1 109 ? -18.515 18.489 -3.557 1.00 47.94 109 GLY A CA 1
ATOM 786 C C . GLY A 1 109 ? -17.910 18.249 -4.949 1.00 47.94 109 GLY A C 1
ATOM 787 O O . GLY A 1 109 ? -18.037 19.129 -5.799 1.00 47.94 109 GLY A O 1
ATOM 788 N N . GLY A 1 110 ? -17.269 17.108 -5.226 1.00 44.69 110 GLY A N 1
ATOM 789 C CA . GLY A 1 110 ? -16.825 16.737 -6.584 1.00 44.69 110 GLY A CA 1
ATOM 790 C C . GLY A 1 110 ? -17.802 15.785 -7.294 1.00 44.69 110 GLY A C 1
ATOM 791 O O . GLY A 1 110 ? -18.407 14.956 -6.614 1.00 44.69 110 GLY A O 1
ATOM 792 N N . PRO A 1 111 ? -17.979 15.861 -8.631 1.00 42.84 111 PRO A N 1
ATOM 793 C CA . PRO A 1 111 ? -18.775 14.870 -9.354 1.00 42.84 111 PRO A CA 1
ATOM 794 C C . PRO A 1 111 ? -18.143 13.469 -9.212 1.00 42.84 111 PRO A C 1
ATOM 796 O O . PRO A 1 111 ? -16.914 13.365 -9.138 1.00 42.84 111 PRO A O 1
ATOM 799 N N . PRO A 1 112 ? -18.952 12.393 -9.134 1.00 47.75 112 PRO A N 1
ATOM 800 C CA . PRO A 1 112 ? -18.469 11.026 -8.957 1.00 47.75 112 PRO A CA 1
ATOM 801 C C . PRO A 1 112 ? -17.866 10.487 -10.262 1.00 47.75 112 PRO A C 1
ATOM 803 O O . PRO A 1 112 ? -18.428 9.606 -10.901 1.00 47.75 112 PRO A O 1
ATOM 806 N N . ASP A 1 113 ? -16.709 11.006 -10.663 1.00 51.78 113 ASP A N 1
ATOM 807 C CA . ASP A 1 113 ? -15.988 10.554 -11.854 1.00 51.78 113 ASP A CA 1
ATOM 808 C C . ASP A 1 113 ? -14.710 9.809 -11.451 1.00 51.78 113 ASP A C 1
ATOM 810 O O . ASP A 1 113 ? -13.592 10.287 -11.629 1.00 51.78 113 ASP A O 1
ATOM 814 N N . ALA A 1 114 ? -14.896 8.621 -10.876 1.00 47.84 114 ALA A N 1
ATOM 815 C CA . ALA A 1 114 ? -13.934 7.521 -10.925 1.00 47.84 114 ALA A CA 1
ATOM 816 C C . ALA A 1 114 ? -14.655 6.208 -10.587 1.00 47.84 114 ALA A C 1
ATOM 818 O O . ALA A 1 114 ? -14.517 5.663 -9.499 1.00 47.84 114 ALA A O 1
ATOM 819 N N . ALA A 1 115 ? -15.465 5.749 -11.541 1.00 46.12 115 ALA A N 1
ATOM 820 C CA . ALA A 1 115 ? -15.595 4.339 -11.887 1.00 46.12 115 ALA A CA 1
ATOM 821 C C . ALA A 1 115 ? -15.702 3.364 -10.695 1.00 46.12 115 ALA A C 1
ATOM 823 O O . ALA A 1 115 ? -14.769 2.629 -10.365 1.00 46.12 115 ALA A O 1
ATOM 824 N N . ALA A 1 116 ? -16.900 3.300 -10.112 1.00 43.19 116 ALA A N 1
ATOM 825 C CA . ALA A 1 116 ? -17.398 2.077 -9.500 1.00 43.19 116 ALA A CA 1
ATOM 826 C C . ALA A 1 116 ? -17.605 1.017 -10.603 1.00 43.19 116 ALA A C 1
ATOM 828 O O . ALA A 1 116 ? -18.731 0.644 -10.921 1.00 43.19 116 ALA A O 1
ATOM 829 N N . GLU A 1 117 ? -16.520 0.532 -11.208 1.00 42.00 117 GLU A N 1
ATOM 830 C CA . GLU A 1 117 ? -16.562 -0.737 -11.927 1.00 42.00 117 GLU A CA 1
ATOM 831 C C . GLU A 1 117 ? -16.596 -1.817 -10.848 1.00 42.00 117 GLU A C 1
ATOM 833 O O . GLU A 1 117 ? -15.571 -2.255 -10.323 1.00 42.00 117 GLU A O 1
ATOM 838 N N . ALA A 1 118 ? -17.811 -2.195 -10.459 1.00 44.25 118 ALA A N 1
ATOM 839 C CA . ALA A 1 118 ? -18.079 -3.354 -9.632 1.00 44.25 118 ALA A CA 1
ATOM 840 C C . ALA A 1 118 ? -17.571 -4.613 -10.352 1.00 44.25 118 ALA A C 1
ATOM 842 O O . ALA A 1 118 ? -18.300 -5.291 -11.067 1.00 44.25 118 ALA A O 1
ATOM 843 N N . SER A 1 119 ? -16.297 -4.927 -10.164 1.00 40.53 119 SER A N 1
ATOM 844 C CA . SER A 1 119 ? -15.747 -6.256 -10.380 1.00 40.53 119 SER A CA 1
ATOM 845 C C . SER A 1 119 ? -15.193 -6.697 -9.044 1.00 40.53 119 SER A C 1
ATOM 847 O O . SER A 1 119 ? -14.043 -6.422 -8.729 1.00 40.53 119 SER A O 1
ATOM 849 N N . ALA A 1 120 ? -16.039 -7.327 -8.230 1.00 47.06 120 ALA A N 1
ATOM 850 C CA . ALA A 1 120 ? -15.570 -8.124 -7.110 1.00 47.06 120 ALA A CA 1
ATOM 851 C C . ALA A 1 120 ? -14.718 -9.271 -7.678 1.00 47.06 120 ALA A C 1
ATOM 853 O O . ALA A 1 120 ? -15.275 -10.103 -8.400 1.00 47.06 120 ALA A O 1
ATOM 854 N N . PRO A 1 121 ? -13.405 -9.360 -7.396 1.00 40.53 121 PRO A N 1
ATOM 855 C CA . PRO A 1 121 ? -12.678 -10.587 -7.622 1.00 40.53 121 PRO A CA 1
ATOM 856 C C . PRO A 1 121 ? -12.767 -11.430 -6.350 1.00 40.53 121 PRO A C 1
ATOM 858 O O . PRO A 1 121 ? -12.629 -10.942 -5.228 1.00 40.53 121 PRO A O 1
ATOM 861 N N . ASP A 1 122 ? -13.036 -12.703 -6.583 1.00 41.06 122 ASP A N 1
ATOM 862 C CA . ASP A 1 122 ? -13.135 -13.805 -5.640 1.00 41.06 122 ASP A CA 1
ATOM 863 C C . ASP A 1 122 ? -12.150 -13.697 -4.459 1.00 41.06 122 ASP A C 1
ATOM 865 O O . ASP A 1 122 ? -10.930 -13.579 -4.632 1.00 41.06 122 ASP A O 1
ATOM 869 N N . ALA A 1 123 ? -12.705 -13.705 -3.248 1.00 37.59 123 ALA A N 1
ATOM 870 C CA . ALA A 1 123 ? -11.975 -13.602 -1.999 1.00 37.59 123 ALA A CA 1
ATOM 871 C C . ALA A 1 123 ? -11.086 -14.838 -1.791 1.00 37.59 123 ALA A C 1
ATOM 873 O O . ALA A 1 123 ? -11.487 -15.807 -1.154 1.00 37.59 123 ALA A O 1
ATOM 874 N N . ASN A 1 124 ? -9.838 -14.782 -2.253 1.00 44.62 124 ASN A N 1
ATOM 875 C CA . ASN A 1 124 ? -8.795 -15.671 -1.749 1.00 44.62 124 ASN A CA 1
ATOM 876 C C . ASN A 1 124 ? -8.283 -15.108 -0.420 1.00 44.62 124 ASN A C 1
ATOM 878 O O . ASN A 1 124 ? -7.222 -14.492 -0.355 1.00 44.62 124 ASN A O 1
ATOM 882 N N . VAL A 1 125 ? -9.079 -15.285 0.636 1.00 49.22 125 VAL A N 1
ATOM 883 C CA . VAL A 1 125 ? -8.615 -15.150 2.021 1.00 49.22 125 VAL A CA 1
ATOM 884 C C . VAL A 1 125 ? -7.705 -16.353 2.287 1.00 49.22 125 VAL A C 1
ATOM 886 O O . VAL A 1 125 ? -8.200 -17.480 2.249 1.00 49.22 125 VAL A O 1
ATOM 889 N N . PRO A 1 126 ? -6.391 -16.183 2.530 1.00 43.59 126 PRO A N 1
ATOM 890 C CA . PRO A 1 126 ? -5.587 -17.279 3.045 1.00 43.59 126 PRO A CA 1
ATOM 891 C C . PRO A 1 126 ? -6.141 -17.647 4.420 1.00 43.59 126 PRO A C 1
ATOM 893 O O . PRO A 1 126 ? -6.328 -16.766 5.259 1.00 43.59 126 PRO A O 1
ATOM 896 N N . ASP A 1 127 ? -6.425 -18.932 4.617 1.00 44.16 127 ASP A N 1
ATOM 897 C CA . ASP A 1 127 ? -6.963 -19.513 5.846 1.00 44.16 127 ASP A CA 1
ATOM 898 C C . ASP A 1 127 ? -6.065 -19.138 7.039 1.00 44.16 127 ASP A C 1
ATOM 900 O O . ASP A 1 127 ? -4.998 -19.714 7.272 1.00 44.16 127 ASP A O 1
ATOM 904 N N . ALA A 1 128 ? -6.448 -18.080 7.753 1.00 43.31 128 ALA A N 1
ATOM 905 C CA . ALA A 1 128 ? -5.834 -17.737 9.015 1.00 43.31 128 ALA A CA 1
ATOM 906 C C . ALA A 1 128 ? -6.403 -18.719 10.035 1.00 43.31 128 ALA A C 1
ATOM 908 O O . ALA A 1 128 ? -7.546 -18.593 10.463 1.00 43.31 128 ALA A O 1
ATOM 909 N N . ASN A 1 129 ? -5.592 -19.704 10.406 1.00 44.12 129 ASN A N 1
ATOM 910 C CA . ASN A 1 129 ? -5.854 -20.631 11.496 1.00 44.12 129 ASN A CA 1
ATOM 911 C C . ASN A 1 129 ? -5.994 -19.839 12.814 1.00 44.12 129 ASN A C 1
ATOM 913 O O . ASN A 1 129 ? -5.011 -19.634 13.528 1.00 44.12 129 ASN A O 1
ATOM 917 N N . VAL A 1 130 ? -7.198 -19.335 13.102 1.00 45.69 130 VAL A N 1
ATOM 918 C CA . VAL A 1 130 ? -7.548 -18.657 14.356 1.00 45.69 130 VAL A CA 1
ATOM 919 C C . VAL A 1 130 ? -7.848 -19.739 15.397 1.00 45.69 130 VAL A C 1
ATOM 921 O O . VAL A 1 130 ? -8.810 -20.486 15.224 1.00 45.69 130 VAL A O 1
ATOM 924 N N . PRO A 1 131 ? -7.064 -19.864 16.484 1.00 41.12 131 PRO A N 1
ATOM 925 C CA . PRO A 1 131 ? -7.456 -20.707 17.603 1.00 41.12 131 PRO A CA 1
ATOM 926 C C . PRO A 1 131 ? -8.692 -20.097 18.269 1.00 41.12 131 PRO A C 1
ATOM 928 O O . PRO A 1 131 ? -8.695 -18.910 18.596 1.00 41.12 131 PRO A O 1
ATOM 931 N N . ASP A 1 132 ? -9.720 -20.920 18.464 1.00 41.66 132 ASP A N 1
ATOM 932 C CA . ASP A 1 132 ? -10.991 -20.572 19.098 1.00 41.66 132 ASP A CA 1
ATOM 933 C C . ASP A 1 132 ? -10.754 -20.018 20.516 1.00 41.66 132 ASP A C 1
ATOM 935 O O . ASP A 1 132 ? -10.446 -20.746 21.467 1.00 41.66 132 ASP A O 1
ATOM 939 N N . ALA A 1 133 ? -10.811 -18.694 20.648 1.00 41.44 133 ALA A N 1
ATOM 940 C CA . ALA A 1 133 ? -10.789 -18.032 21.938 1.00 41.44 133 ALA A CA 1
ATOM 941 C C . ALA A 1 133 ? -12.226 -17.985 22.464 1.00 41.44 133 ALA A C 1
ATOM 943 O O . ALA A 1 133 ? -12.993 -17.093 22.112 1.00 41.44 133 ALA A O 1
ATOM 944 N N . ASN A 1 134 ? -12.564 -18.951 23.323 1.00 41.94 134 ASN A N 1
ATOM 945 C CA . ASN A 1 134 ? -13.759 -18.938 24.167 1.00 41.94 134 ASN A CA 1
ATOM 946 C C . ASN A 1 134 ? -13.945 -17.552 24.810 1.00 41.94 134 ASN A C 1
ATOM 948 O O . ASN A 1 134 ? -13.218 -17.199 25.741 1.00 41.94 134 ASN A O 1
ATOM 952 N N . VAL A 1 135 ? -14.928 -16.785 24.341 1.00 44.94 135 VAL A N 1
ATOM 953 C CA . VAL A 1 135 ? -15.386 -15.561 25.006 1.00 44.94 135 VAL A CA 1
ATOM 954 C C . VAL A 1 135 ? -16.469 -15.967 26.011 1.00 44.94 135 VAL A C 1
ATOM 956 O O . VAL A 1 135 ? -17.520 -16.446 25.586 1.00 44.94 135 VAL A O 1
ATOM 959 N N . PRO A 1 136 ? -16.263 -15.816 27.333 1.00 41.03 136 PRO A N 1
ATOM 960 C CA 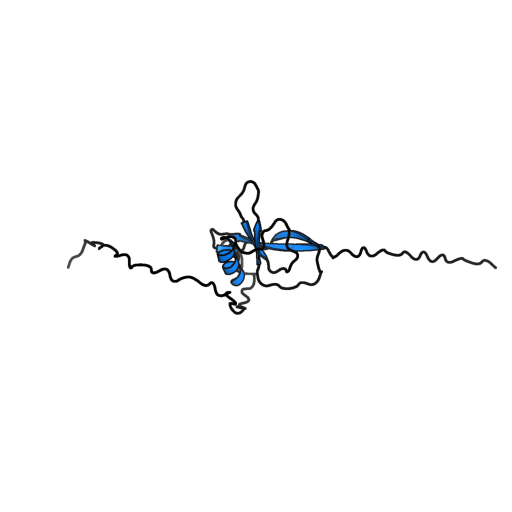. PRO A 1 136 ? -17.340 -15.984 28.295 1.00 41.03 136 PRO A CA 1
ATOM 961 C C . PRO A 1 136 ? -18.298 -14.794 28.193 1.00 41.03 136 PRO A C 1
ATOM 963 O O . PRO A 1 136 ? -17.863 -13.643 28.154 1.00 41.03 136 PRO A O 1
ATOM 966 N N . ASP A 1 137 ? -19.592 -15.099 28.175 1.00 41.97 137 ASP A N 1
ATOM 967 C CA . ASP A 1 137 ? -20.705 -14.151 28.154 1.00 41.97 137 ASP A CA 1
ATOM 968 C C . ASP A 1 137 ? -20.593 -13.152 29.323 1.00 41.97 137 ASP A C 1
ATOM 970 O O . ASP A 1 137 ? -20.671 -13.517 30.502 1.00 41.97 137 ASP A O 1
ATOM 974 N N . ALA A 1 138 ? -20.320 -11.886 29.004 1.00 41.25 138 ALA A N 1
ATOM 975 C CA . ALA A 1 138 ? -20.260 -10.823 29.992 1.00 41.25 138 ALA A CA 1
ATOM 976 C C . ALA A 1 138 ? -21.684 -10.325 30.272 1.00 41.25 138 ALA A C 1
ATOM 978 O O . ALA A 1 138 ? -22.242 -9.544 29.503 1.00 41.25 138 ALA A O 1
ATOM 979 N N . ASN A 1 139 ? -22.238 -10.766 31.405 1.00 43.41 139 ASN A N 1
ATOM 980 C CA . ASN A 1 139 ? -23.456 -10.244 32.031 1.00 43.41 139 ASN A CA 1
ATOM 981 C C . ASN A 1 139 ? -23.499 -8.704 31.977 1.00 43.41 139 ASN A C 1
ATOM 983 O O . ASN A 1 139 ? -22.738 -8.027 32.675 1.00 43.41 139 ASN A O 1
ATOM 987 N N . VAL A 1 140 ? -24.414 -8.151 31.181 1.00 43.44 140 VAL A N 1
ATOM 988 C CA . VAL A 1 140 ? -24.730 -6.716 31.173 1.00 43.44 140 VAL A CA 1
ATOM 989 C C . VAL A 1 140 ? -25.601 -6.408 32.401 1.00 43.44 140 VAL A C 1
ATOM 991 O O . VAL A 1 140 ? -26.646 -7.043 32.553 1.00 43.44 140 VAL A O 1
ATOM 994 N N . PRO A 1 141 ? -25.225 -5.469 33.294 1.00 41.66 141 PRO A N 1
ATOM 995 C CA . PRO A 1 141 ? -26.067 -5.100 34.424 1.00 41.66 141 PRO A CA 1
ATOM 996 C C . PRO A 1 141 ? -27.237 -4.200 34.003 1.00 41.66 141 PRO A C 1
ATOM 998 O O . PRO A 1 141 ? -27.124 -3.367 33.105 1.00 41.66 141 PRO A O 1
ATOM 1001 N N . ASP A 1 142 ? -28.338 -4.389 34.727 1.00 47.44 142 ASP A N 1
ATOM 1002 C CA . ASP A 1 142 ? -29.666 -3.783 34.613 1.00 47.44 142 ASP A CA 1
ATOM 1003 C C . ASP A 1 142 ? -29.649 -2.239 34.554 1.00 47.44 142 ASP A C 1
ATOM 1005 O O . ASP A 1 142 ? -29.168 -1.568 35.473 1.00 47.44 142 ASP A O 1
ATOM 1009 N N . ALA A 1 143 ? -30.191 -1.665 33.474 1.00 42.09 143 ALA A N 1
ATOM 1010 C CA . ALA A 1 143 ? -30.427 -0.230 33.358 1.00 42.09 143 ALA A CA 1
ATOM 1011 C C . ALA A 1 143 ? -31.873 0.094 33.765 1.00 42.09 143 ALA A C 1
ATOM 1013 O O . ALA A 1 143 ? -32.812 -0.018 32.980 1.00 42.09 143 ALA A O 1
ATOM 1014 N N . ASN A 1 144 ? -32.016 0.531 35.014 1.00 47.19 144 ASN A N 1
ATOM 1015 C CA . ASN A 1 144 ? -33.230 1.077 35.606 1.00 47.19 144 ASN A CA 1
ATOM 1016 C C . ASN A 1 144 ? -33.717 2.314 34.818 1.00 47.19 144 ASN A C 1
ATOM 1018 O O . ASN A 1 144 ? -33.131 3.392 34.941 1.00 47.19 144 ASN A O 1
ATOM 1022 N N . VAL A 1 145 ? -34.790 2.184 34.031 1.00 43.94 145 VAL A N 1
ATOM 1023 C CA . VAL A 1 145 ? -35.476 3.331 33.409 1.00 43.94 145 VAL A CA 1
ATOM 1024 C C . VAL A 1 145 ? -36.677 3.715 34.269 1.00 43.94 145 VAL A C 1
ATOM 1026 O O . VAL A 1 145 ? -37.729 3.081 34.225 1.00 43.94 145 VAL A O 1
ATOM 1029 N N . ALA A 1 146 ? -36.504 4.777 35.052 1.00 41.84 146 ALA A N 1
ATOM 1030 C CA . ALA A 1 146 ? -37.605 5.556 35.595 1.00 41.84 146 ALA A CA 1
ATOM 1031 C C . ALA A 1 146 ? -37.940 6.697 34.622 1.00 41.84 146 ALA A C 1
ATOM 1033 O O . ALA A 1 146 ? -37.037 7.430 34.223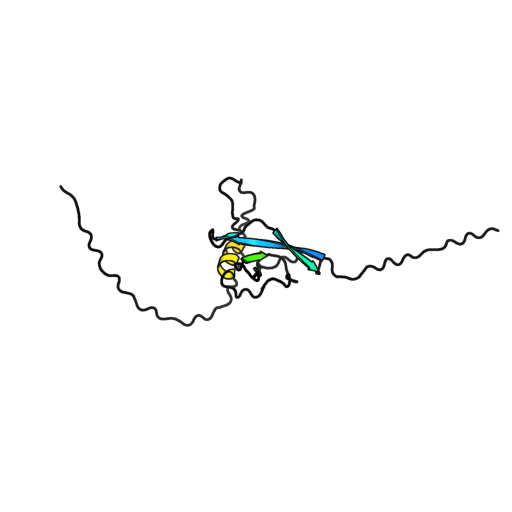 1.00 41.84 146 ALA A O 1
ATOM 1034 N N . ASP A 1 147 ? -39.224 6.835 34.277 1.00 39.31 147 ASP A N 1
ATOM 1035 C CA . ASP A 1 147 ? -40.044 8.057 34.416 1.00 39.31 147 ASP A CA 1
ATOM 1036 C C . ASP A 1 147 ? -41.100 8.208 33.297 1.00 39.31 147 ASP A C 1
ATOM 1038 O O . ASP A 1 147 ? -40.784 8.167 32.111 1.00 39.31 147 ASP A O 1
ATOM 1042 N N . GLY A 1 148 ? -42.351 8.459 33.712 1.00 41.78 148 GLY A N 1
ATOM 1043 C CA . GLY A 1 148 ? -43.212 9.442 33.044 1.00 41.78 148 GLY A CA 1
ATOM 1044 C C . GLY A 1 148 ? -44.337 8.962 32.113 1.00 41.78 148 GLY A C 1
ATOM 1045 O O . GLY A 1 148 ? -44.090 8.659 30.950 1.00 41.78 148 GLY A O 1
ATOM 1046 N N . ASN A 1 149 ? -45.582 9.083 32.618 1.00 41.72 149 ASN A N 1
ATOM 1047 C CA . ASN A 1 149 ? -46.827 9.614 31.986 1.00 41.72 149 ASN A CA 1
ATOM 1048 C C . ASN A 1 149 ? -48.045 8.687 32.228 1.00 41.72 149 ASN A C 1
ATOM 1050 O O . ASN A 1 149 ? -48.002 7.515 31.879 1.00 41.72 149 ASN A O 1
ATOM 1054 N N . ARG A 1 150 ? -49.067 9.083 33.022 1.00 46.19 150 ARG A N 1
ATOM 1055 C CA . ARG A 1 150 ? -50.252 9.905 32.636 1.00 46.19 150 ARG A CA 1
ATOM 1056 C C . ARG A 1 150 ? -50.797 9.400 31.292 1.00 46.19 150 ARG A C 1
ATOM 1058 O O . ARG A 1 150 ? -50.100 9.547 30.301 1.00 46.19 150 ARG A O 1
ATOM 1065 N N . GLU A 1 151 ? -51.932 8.712 31.215 1.00 41.75 151 GLU A N 1
ATOM 1066 C CA . GLU A 1 151 ? -53.303 9.053 31.645 1.00 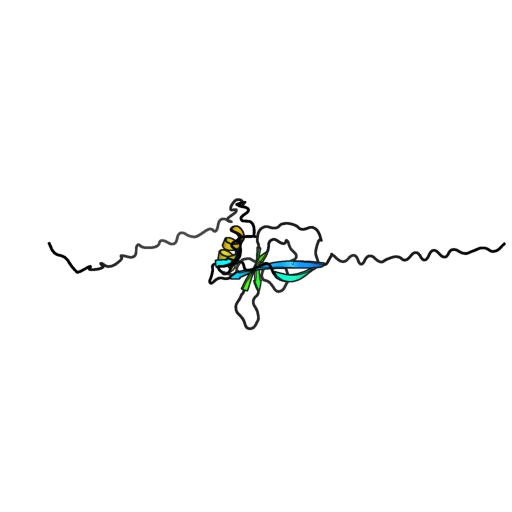41.75 151 GLU A CA 1
ATOM 1067 C C . GLU A 1 151 ? -54.135 7.799 31.969 1.00 41.75 151 GLU A C 1
ATOM 1069 O O . GLU A 1 151 ? -53.847 6.728 31.387 1.00 41.75 151 GLU A O 1
#

Foldseek 3Di:
DDDDPPPPPPPPPPPPPWADKDFFKWWWADPVVLATEDIDGPDIDGHHPDFDQAQWFWWWADDPPDDIIIIIGRGDDPDDPRTDRPCPDPVNVSNSVNVQQNGYPDDPPDDPPDDPPPDRDDDPDPDDPDDDDDDPDDDDDDDDDDDDDDD

Sequence (151 aa):
MATLLAGALSGAFVACGGDPIYTYQGQRFDPANGCLERPTALDVVEGPTEPRECPAICLVRTPANGPRTAYIAFTCPPYPPEFDATGTDPLCAPALVAGARRDGCVPEGGPPDAAAEASAPDANVPDANVPDANVPDANVPDANVADGNRE

pLDDT: mean 70.41, std 21.13, range [37.59, 96.0]

Secondary structure (DSSP, 8-state):
-----------------PPPEEEEEEEEEETTTTEEEEEEEEEEEE--SS--EEEEEEEEE--TTS--EEEEEEEPSPPPTTEE-SS-STTHHHHHHHHHHT-B---TTS---S-------------------------PPP---------

Radius of gyration: 27.49 Å; chains: 1; bounding box: 92×39×98 Å